Protein AF-A0A7W5XVE5-F1 (afdb_monomer)

Secondary structure (DSSP, 8-state):
-------TTSEEEEEEEEEEEE-TTS-EEEGGG--BSSHHHHHHHHHHH--S-EEEEEEEEEEEEES-GGGPEEEEEEEET--------

Mean predicted aligned error: 8.36 Å

Radius of gyration: 14.92 Å; Cα contacts (8 Å, |Δi|>4): 154; chains: 1; bounding box: 39×26×38 Å

Solvent-accessible surface area (backbone atoms only — not comparable to full-atom values): 5429 Å² total; per-residue (Å²): 132,82,78,86,66,55,46,101,83,44,30,40,78,46,74,31,17,23,42,34,30,64,49,99,85,69,51,75,43,52,54,88,80,44,78,24,85,38,64,66,60,32,50,58,45,40,78,75,72,52,92,63,81,66,46,82,42,47,15,28,36,41,35,39,60,43,74,58,85,95,61,52,44,79,48,74,49,77,41,78,74,47,62,88,74,77,82,84,124

pLDDT: mean 80.72, std 17.5, range [35.66, 96.94]

Sequence (89 aa):
MTDGRLDPLGRTTTDGFVIAVSDRSGGLHPWGDQLFPTMDAANMTAARCVTQPCDIVPARRITFMTGKPAFARYRSKILIGEPSVAKNS

Structure (mmCIF, N/CA/C/O backbone):
data_AF-A0A7W5XVE5-F1
#
_entry.id   AF-A0A7W5XVE5-F1
#
loop_
_atom_site.group_PDB
_atom_site.id
_atom_site.type_symbol
_atom_site.label_atom_id
_atom_site.label_alt_id
_atom_site.label_comp_id
_atom_site.label_asym_id
_atom_site.label_entity_id
_atom_site.label_seq_id
_atom_site.pdbx_PDB_ins_code
_atom_site.Cartn_x
_atom_site.Cartn_y
_atom_site.Cartn_z
_atom_site.occupancy
_atom_site.B_iso_or_equiv
_atom_site.auth_seq_id
_atom_site.auth_comp_id
_atom_site.auth_asym_id
_atom_site.auth_atom_id
_atom_site.pdbx_PDB_model_num
ATOM 1 N N . MET A 1 1 ? 3.785 -11.463 -13.893 1.00 35.66 1 MET A N 1
ATOM 2 C CA . MET A 1 1 ? 4.982 -10.611 -14.047 1.00 35.66 1 MET A CA 1
ATOM 3 C C . MET A 1 1 ? 4.602 -9.492 -14.995 1.00 35.66 1 MET A C 1
ATOM 5 O O . MET A 1 1 ? 4.533 -9.726 -16.191 1.00 35.66 1 MET A O 1
ATOM 9 N N . THR A 1 2 ? 4.211 -8.334 -14.471 1.00 43.22 2 THR A N 1
ATOM 10 C CA . THR A 1 2 ? 3.951 -7.153 -15.300 1.00 43.22 2 THR A CA 1
ATOM 11 C C . THR A 1 2 ? 5.299 -6.614 -15.750 1.00 43.22 2 THR A C 1
ATOM 13 O O . THR A 1 2 ? 6.156 -6.313 -14.921 1.00 43.22 2 THR A O 1
ATOM 16 N N . ASP A 1 3 ? 5.490 -6.610 -17.063 1.00 42.66 3 ASP A N 1
ATOM 17 C CA . ASP A 1 3 ? 6.693 -6.173 -17.753 1.00 42.66 3 ASP A CA 1
ATOM 18 C C . ASP A 1 3 ? 7.131 -4.804 -17.211 1.00 42.66 3 ASP A C 1
ATOM 20 O O . ASP A 1 3 ? 6.344 -3.854 -17.193 1.00 42.66 3 ASP A O 1
ATOM 24 N N . GLY A 1 4 ? 8.350 -4.736 -16.672 1.00 51.56 4 GLY A N 1
ATOM 25 C CA . GLY A 1 4 ? 8.912 -3.585 -15.962 1.00 51.56 4 GLY A CA 1
ATOM 26 C C . GLY A 1 4 ? 9.261 -2.444 -16.911 1.00 51.56 4 GLY A C 1
ATOM 27 O O . GLY A 1 4 ? 10.408 -2.003 -16.959 1.00 51.56 4 GLY A O 1
ATOM 28 N N . ARG A 1 5 ? 8.288 -1.994 -17.704 1.00 57.72 5 ARG A N 1
ATOM 29 C CA . ARG A 1 5 ? 8.462 -0.959 -18.712 1.00 57.72 5 ARG A CA 1
ATOM 30 C C . ARG A 1 5 ? 8.744 0.359 -18.004 1.00 57.72 5 ARG A C 1
ATOM 32 O O . ARG A 1 5 ? 7.856 0.965 -17.408 1.00 57.72 5 ARG A O 1
ATOM 39 N N . LEU A 1 6 ? 10.009 0.760 -18.052 1.00 65.75 6 LEU A N 1
ATOM 40 C CA . LEU A 1 6 ? 10.447 2.069 -17.600 1.00 65.75 6 LEU A CA 1
ATOM 41 C C . LEU A 1 6 ? 9.718 3.136 -18.423 1.00 65.75 6 LEU A C 1
ATOM 43 O O . LEU A 1 6 ? 9.629 3.037 -19.650 1.00 65.75 6 LEU A O 1
ATOM 47 N N . ASP A 1 7 ? 9.183 4.145 -17.746 1.00 71.69 7 ASP A N 1
ATOM 48 C CA . ASP A 1 7 ? 8.687 5.350 -18.395 1.00 71.69 7 ASP A CA 1
ATOM 49 C C . ASP A 1 7 ? 9.852 6.104 -19.086 1.00 71.69 7 ASP A C 1
ATOM 51 O O . ASP A 1 7 ? 11.028 5.789 -18.859 1.00 71.69 7 ASP A O 1
ATOM 55 N N . PRO A 1 8 ? 9.576 7.120 -19.925 1.00 69.56 8 PRO A N 1
ATOM 56 C CA . PRO A 1 8 ? 10.621 7.908 -20.589 1.00 69.56 8 PRO A CA 1
ATOM 57 C C . PRO A 1 8 ? 11.613 8.599 -19.636 1.00 69.56 8 PRO A C 1
ATOM 59 O O . PRO A 1 8 ? 12.635 9.114 -20.082 1.00 69.56 8 PRO A O 1
ATOM 62 N N . LEU A 1 9 ? 11.320 8.627 -18.333 1.00 72.06 9 LEU A N 1
ATOM 63 C CA . LEU A 1 9 ? 12.151 9.202 -17.280 1.00 72.06 9 LEU A CA 1
ATOM 64 C C . LEU A 1 9 ? 12.926 8.131 -16.491 1.00 72.06 9 LEU A C 1
ATOM 66 O O . LEU A 1 9 ? 13.551 8.466 -15.480 1.00 72.06 9 LEU A O 1
ATOM 70 N N . GLY A 1 10 ? 12.895 6.864 -16.917 1.00 74.94 10 GLY A N 1
ATOM 71 C CA . GLY A 1 10 ? 13.594 5.761 -16.257 1.00 74.94 10 GLY A CA 1
ATOM 72 C C . GLY A 1 10 ? 12.939 5.310 -14.949 1.00 74.94 10 GLY A C 1
ATOM 73 O O . GLY A 1 10 ? 13.641 4.916 -14.012 1.00 74.94 10 GLY A O 1
ATOM 74 N N . ARG A 1 11 ? 11.609 5.403 -14.841 1.00 83.19 11 ARG A N 1
ATOM 75 C CA . ARG A 1 11 ? 10.853 5.066 -13.625 1.00 83.19 11 ARG A CA 1
ATOM 76 C C . ARG A 1 11 ? 9.892 3.919 -13.873 1.00 83.19 11 ARG A C 1
ATOM 78 O O . ARG A 1 11 ? 9.344 3.790 -14.961 1.00 83.19 11 ARG A O 1
ATOM 85 N N . THR A 1 12 ? 9.629 3.123 -12.846 1.00 85.19 12 THR A N 1
ATOM 86 C CA . THR A 1 12 ? 8.509 2.175 -12.854 1.00 85.19 12 THR A CA 1
ATOM 87 C C . THR A 1 12 ? 7.462 2.594 -11.838 1.00 85.19 12 THR A C 1
ATOM 89 O O . THR A 1 12 ? 7.782 3.089 -10.754 1.00 85.19 12 THR A O 1
ATOM 92 N N . THR A 1 13 ? 6.196 2.399 -12.189 1.00 87.19 13 THR A N 1
ATOM 93 C CA . THR A 1 13 ? 5.063 2.628 -11.293 1.00 87.19 13 THR A CA 1
ATOM 94 C C . THR A 1 13 ? 4.394 1.310 -10.957 1.00 87.19 13 THR A C 1
ATOM 96 O O . THR A 1 13 ? 4.170 0.476 -11.833 1.00 87.19 13 THR A O 1
ATOM 99 N N . THR A 1 14 ? 4.053 1.122 -9.690 1.00 90.19 14 THR A N 1
ATOM 100 C CA . THR A 1 14 ? 3.299 -0.037 -9.214 1.00 90.19 14 THR A CA 1
ATOM 101 C C . THR A 1 14 ? 2.141 0.456 -8.367 1.00 90.19 14 THR A C 1
ATOM 103 O O . THR A 1 14 ? 2.363 1.134 -7.365 1.00 90.19 14 THR A O 1
ATOM 106 N N . ASP A 1 15 ? 0.924 0.121 -8.778 1.00 91.81 15 ASP A N 1
ATOM 107 C CA . ASP A 1 15 ? -0.291 0.419 -8.022 1.00 91.81 15 ASP A CA 1
ATOM 108 C C . ASP A 1 15 ? -0.552 -0.700 -7.005 1.00 91.81 15 ASP A C 1
ATOM 110 O O . ASP A 1 15 ? -0.182 -1.858 -7.221 1.00 91.81 15 ASP A O 1
ATOM 114 N N . GLY A 1 16 ? -1.156 -0.349 -5.874 1.00 94.50 16 GLY A N 1
ATOM 115 C CA . GLY A 1 16 ? -1.465 -1.290 -4.806 1.00 94.50 16 GLY A CA 1
ATOM 116 C C . GLY A 1 16 ? -2.186 -0.618 -3.646 1.00 94.50 16 GLY A C 1
ATOM 117 O O . GLY A 1 16 ? -2.866 0.393 -3.813 1.00 94.50 16 GLY A O 1
ATOM 118 N N . PHE A 1 17 ? -2.019 -1.185 -2.459 1.00 95.62 17 PHE A N 1
ATOM 119 C CA . PHE A 1 17 ? -2.637 -0.721 -1.223 1.00 95.62 17 PHE A CA 1
ATOM 120 C C . PHE A 1 17 ? -1.577 -0.516 -0.152 1.00 95.62 17 PHE A C 1
ATOM 122 O O . PHE A 1 17 ? -0.565 -1.217 -0.129 1.00 95.62 17 PHE A O 1
ATOM 129 N N . VAL A 1 18 ? -1.810 0.422 0.753 1.00 96.50 18 VAL A N 1
ATOM 130 C CA . VAL A 1 18 ? -0.991 0.590 1.956 1.00 96.50 18 VAL A CA 1
ATOM 131 C C . VAL A 1 18 ? -1.857 0.565 3.193 1.00 96.50 18 VAL A C 1
ATOM 133 O O . VAL A 1 18 ? -3.049 0.863 3.140 1.00 96.50 18 VAL A O 1
ATOM 136 N N . ILE A 1 19 ? -1.216 0.249 4.309 1.00 96.69 19 ILE A N 1
ATOM 137 C CA . ILE A 1 19 ? -1.763 0.514 5.628 1.00 96.69 19 ILE A CA 1
ATOM 138 C C . ILE A 1 19 ? -1.352 1.948 5.972 1.00 96.69 19 ILE A C 1
ATOM 140 O O . ILE A 1 19 ? -0.177 2.208 6.234 1.00 96.69 19 ILE A O 1
ATOM 144 N N . ALA A 1 20 ? -2.286 2.887 5.876 1.00 94.81 20 ALA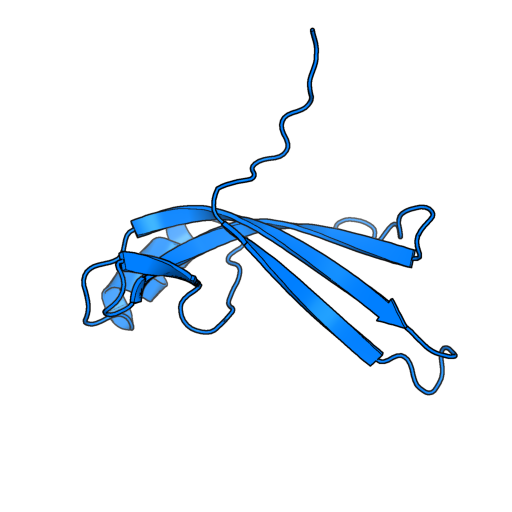 A N 1
ATOM 145 C CA . ALA A 1 20 ? -2.066 4.283 6.209 1.00 94.81 20 ALA A CA 1
ATOM 146 C C . ALA A 1 20 ? -2.251 4.483 7.711 1.00 94.81 20 ALA A C 1
ATOM 148 O O . ALA A 1 20 ? -3.277 4.123 8.288 1.00 94.81 20 ALA A O 1
ATOM 149 N N . VAL A 1 21 ? -1.239 5.062 8.337 1.00 93.69 21 VAL A N 1
ATOM 150 C CA . VAL A 1 21 ? -1.234 5.398 9.755 1.00 93.69 21 VAL A CA 1
ATOM 151 C C . VAL A 1 21 ? -1.031 6.898 9.916 1.00 93.69 21 VAL A C 1
ATOM 153 O O . VAL A 1 21 ? -0.254 7.512 9.185 1.00 93.69 21 VAL A O 1
ATOM 156 N N . SER A 1 22 ? -1.735 7.496 10.872 1.00 91.12 22 SER A N 1
ATOM 157 C CA . SER A 1 22 ? -1.571 8.914 11.194 1.00 91.12 22 SER A CA 1
ATOM 158 C C . SER A 1 22 ? -0.383 9.118 12.127 1.00 91.12 22 SER A C 1
ATOM 160 O O . SER A 1 22 ? -0.207 8.382 13.102 1.00 91.12 22 SER A O 1
ATOM 162 N N . ASP A 1 23 ? 0.435 10.129 11.849 1.0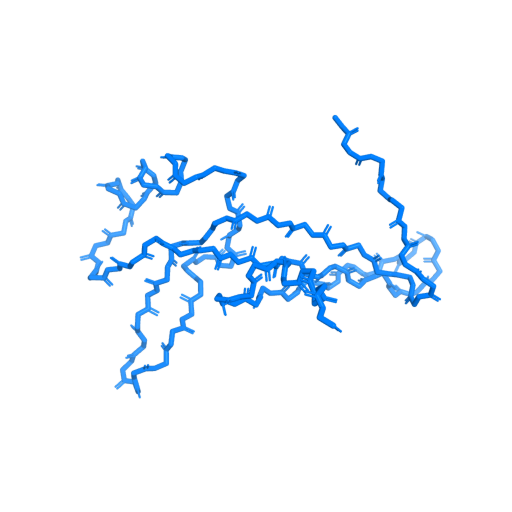0 85.31 23 ASP A N 1
ATOM 163 C CA . ASP A 1 23 ? 1.423 10.628 12.802 1.00 85.31 23 ASP A CA 1
ATOM 164 C C . ASP A 1 23 ? 0.776 11.558 13.850 1.00 85.31 23 ASP A C 1
ATOM 166 O O . ASP A 1 23 ? -0.422 11.853 13.818 1.00 85.31 23 ASP A O 1
ATOM 170 N N . ARG A 1 24 ? 1.582 12.045 14.805 1.00 82.81 24 ARG A N 1
ATOM 171 C CA . ARG A 1 24 ? 1.123 12.986 15.848 1.00 82.81 24 ARG A CA 1
ATOM 172 C C . ARG A 1 24 ? 0.681 14.347 15.297 1.00 82.81 24 ARG A C 1
ATOM 174 O O . ARG A 1 24 ? 0.071 15.120 16.029 1.00 82.81 24 ARG A O 1
ATOM 181 N N . SER A 1 25 ? 1.015 14.648 14.049 1.00 84.31 25 SER A N 1
ATOM 182 C CA . SER A 1 25 ? 0.691 15.887 13.346 1.00 84.31 25 SER A CA 1
ATOM 183 C C . SER A 1 25 ? -0.548 15.741 12.451 1.00 84.31 25 SER A C 1
ATOM 185 O O . SER A 1 25 ? -0.973 16.727 11.855 1.00 84.31 25 SER A O 1
ATOM 187 N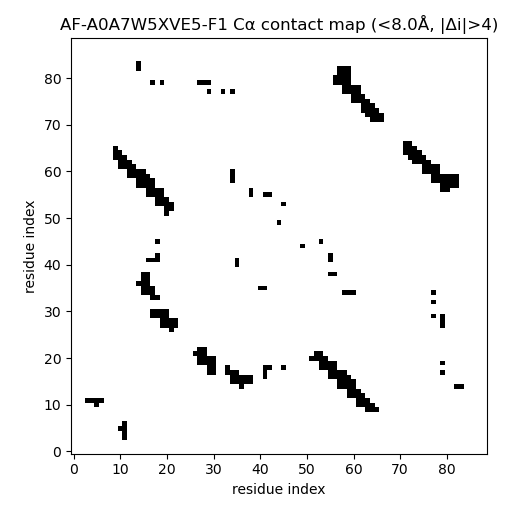 N . GLY A 1 26 ? -1.140 14.541 12.365 1.00 79.88 26 GLY A N 1
ATOM 188 C CA . GLY A 1 26 ? -2.274 14.226 11.491 1.00 79.88 26 GLY A CA 1
ATOM 189 C C . GLY A 1 26 ? -1.882 13.879 10.049 1.00 79.88 26 GLY A C 1
ATOM 190 O O . GLY A 1 26 ? -2.760 13.701 9.208 1.00 79.88 26 GLY A O 1
ATOM 191 N N . GLY A 1 27 ? -0.587 13.775 9.749 1.00 85.94 27 GLY A N 1
ATOM 192 C CA . GLY A 1 27 ? -0.071 13.338 8.458 1.00 85.94 27 GLY A CA 1
ATOM 193 C C . GLY A 1 27 ? -0.203 11.826 8.280 1.00 85.94 27 GLY A C 1
ATOM 194 O O . GLY A 1 2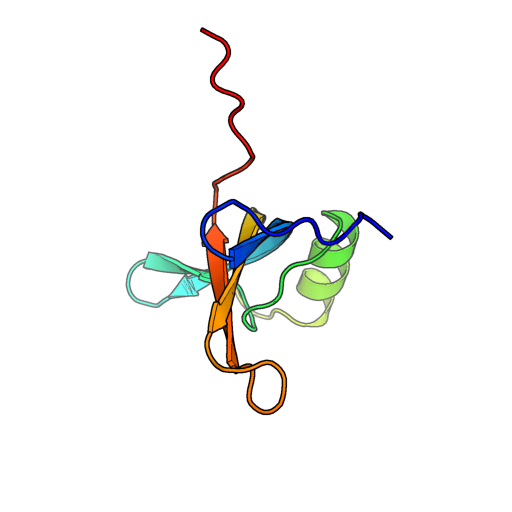7 ? 0.209 11.046 9.141 1.00 85.94 27 GLY A O 1
ATOM 195 N N . LEU A 1 28 ? -0.755 11.401 7.141 1.00 89.06 28 LEU A N 1
ATOM 196 C CA . LEU A 1 28 ? -0.822 9.988 6.772 1.00 89.06 28 LEU A CA 1
ATOM 197 C C . LEU A 1 28 ? 0.513 9.525 6.192 1.00 89.06 28 LEU A C 1
ATOM 199 O O . LEU A 1 28 ? 1.042 10.130 5.257 1.00 89.06 28 LEU A O 1
ATOM 203 N N . HIS A 1 29 ? 1.027 8.414 6.708 1.00 90.81 29 HIS A N 1
ATOM 204 C CA . HIS A 1 29 ? 2.221 7.756 6.192 1.00 90.81 29 HIS A CA 1
ATOM 205 C C . HIS A 1 29 ? 1.989 6.247 6.043 1.00 90.81 29 HIS A C 1
ATOM 207 O O . HIS A 1 29 ? 1.166 5.669 6.759 1.00 90.81 29 HIS A O 1
ATOM 213 N N . PRO A 1 30 ? 2.666 5.588 5.087 1.00 92.69 30 PRO A N 1
ATOM 214 C CA . PRO A 1 30 ? 2.524 4.155 4.903 1.00 92.69 30 PRO A CA 1
ATOM 215 C C . PRO A 1 30 ? 3.276 3.427 6.018 1.00 92.69 30 PRO A C 1
ATOM 217 O O . PRO A 1 30 ? 4.467 3.654 6.238 1.00 92.69 30 PRO A O 1
ATOM 220 N N . TRP A 1 31 ? 2.596 2.520 6.709 1.00 94.06 31 TRP A N 1
ATOM 221 C CA . TRP A 1 31 ? 3.226 1.685 7.722 1.00 94.06 31 TRP A CA 1
ATOM 222 C C . TRP A 1 31 ? 4.316 0.810 7.081 1.00 94.06 31 TRP A C 1
ATOM 224 O O . TRP A 1 31 ? 4.061 0.064 6.132 1.00 94.06 31 TRP A O 1
ATOM 234 N N . GLY A 1 32 ? 5.548 0.937 7.581 1.00 89.75 32 GLY A N 1
ATOM 235 C CA . GLY A 1 32 ? 6.700 0.155 7.123 1.00 89.75 32 GLY A CA 1
ATOM 236 C C . GLY A 1 32 ? 7.149 0.421 5.680 1.00 89.75 32 GLY A C 1
ATOM 237 O O . GLY A 1 32 ? 7.815 -0.437 5.105 1.00 89.75 32 GLY A O 1
ATOM 238 N N . ASP A 1 33 ? 6.761 1.550 5.066 1.00 89.69 33 ASP A N 1
ATOM 239 C CA . ASP A 1 33 ? 7.046 1.869 3.652 1.00 89.69 33 ASP A CA 1
ATOM 240 C C . ASP A 1 33 ? 6.630 0.748 2.669 1.00 89.69 33 ASP A C 1
ATOM 242 O O . ASP A 1 33 ? 7.186 0.572 1.572 1.00 89.69 33 ASP A O 1
ATOM 246 N N . GLN A 1 34 ? 5.618 -0.034 3.053 1.00 91.81 34 GLN A N 1
ATOM 247 C CA . GLN A 1 34 ? 5.212 -1.243 2.352 1.00 91.81 34 GLN A CA 1
ATOM 248 C C . GLN A 1 34 ? 3.998 -0.998 1.453 1.00 91.81 34 GLN A C 1
ATOM 250 O O . GLN A 1 34 ? 2.997 -0.438 1.881 1.00 91.81 34 GLN A O 1
ATOM 255 N N . LEU A 1 35 ? 4.088 -1.470 0.205 1.00 94.62 35 LEU A N 1
ATOM 256 C CA . LEU A 1 35 ? 2.983 -1.538 -0.749 1.00 94.62 35 LEU A CA 1
ATOM 257 C C . LEU A 1 35 ? 2.537 -2.996 -0.878 1.00 94.62 35 LEU A C 1
ATOM 259 O O . LEU A 1 35 ? 3.356 -3.876 -1.152 1.00 94.62 35 LEU A O 1
ATOM 263 N N . PHE A 1 36 ? 1.245 -3.235 -0.706 1.00 95.19 36 PHE A N 1
ATOM 264 C CA . PHE A 1 36 ? 0.600 -4.531 -0.848 1.00 95.19 36 PHE A CA 1
ATOM 265 C C . PHE A 1 36 ? -0.074 -4.635 -2.220 1.00 95.19 36 PHE A C 1
ATOM 267 O O . PHE A 1 36 ? -0.671 -3.662 -2.681 1.00 95.19 36 PHE A O 1
ATOM 274 N N . PRO A 1 37 ? -0.024 -5.803 -2.880 1.00 93.44 37 PRO A N 1
ATOM 275 C CA . PRO A 1 37 ? -0.642 -5.981 -4.193 1.00 93.44 37 PRO A CA 1
ATOM 276 C C . PRO A 1 37 ? -2.177 -6.000 -4.136 1.00 93.44 37 PRO A C 1
ATOM 278 O O . PRO A 1 37 ? -2.825 -5.691 -5.130 1.00 93.44 37 PRO A O 1
ATOM 281 N N . THR A 1 38 ? -2.768 -6.363 -2.993 1.00 95.31 38 THR A N 1
ATOM 282 C CA . THR A 1 38 ? -4.222 -6.444 -2.800 1.00 95.31 38 THR A CA 1
ATOM 283 C C . THR A 1 38 ? -4.638 -5.828 -1.468 1.00 95.31 38 THR A C 1
ATOM 285 O O . THR A 1 38 ? -3.856 -5.794 -0.514 1.00 95.31 38 THR A O 1
ATOM 288 N N . MET A 1 39 ? -5.890 -5.366 -1.400 1.00 95.31 39 MET A N 1
ATOM 289 C CA . MET A 1 39 ? -6.484 -4.831 -0.174 1.00 95.31 39 MET A CA 1
ATOM 290 C C . MET A 1 39 ? -6.526 -5.896 0.932 1.00 95.31 39 MET A C 1
ATOM 292 O O . MET A 1 39 ? -6.187 -5.604 2.073 1.00 95.31 39 MET A O 1
ATOM 296 N N . ASP A 1 40 ? -6.853 -7.146 0.591 1.00 96.94 40 ASP A N 1
ATOM 297 C CA . ASP A 1 40 ? -6.906 -8.254 1.554 1.00 96.94 40 ASP A CA 1
ATOM 298 C C . ASP A 1 40 ? -5.546 -8.547 2.190 1.00 96.94 40 ASP A C 1
ATOM 300 O O . ASP A 1 40 ? -5.461 -8.781 3.395 1.00 96.94 40 ASP A O 1
ATOM 304 N N . ALA A 1 41 ? -4.463 -8.491 1.406 1.00 96.38 41 ALA A N 1
ATOM 305 C CA . ALA A 1 41 ? -3.116 -8.662 1.939 1.00 96.38 41 ALA A CA 1
ATOM 306 C C . ALA A 1 41 ? -2.773 -7.554 2.948 1.00 96.38 41 ALA A C 1
ATOM 308 O O . ALA A 1 41 ? -2.245 -7.849 4.019 1.00 96.38 41 ALA A O 1
ATOM 309 N N . ALA A 1 42 ? -3.128 -6.303 2.639 1.00 96.25 42 ALA A N 1
ATOM 310 C CA . ALA A 1 42 ? -2.942 -5.181 3.556 1.00 96.25 42 ALA A CA 1
ATOM 311 C C . ALA A 1 42 ? -3.790 -5.339 4.832 1.00 96.25 42 ALA A C 1
ATOM 313 O O . ALA A 1 42 ? -3.265 -5.168 5.929 1.00 96.25 42 ALA A O 1
ATOM 314 N N . ASN A 1 43 ? -5.059 -5.743 4.707 1.00 96.56 43 ASN A N 1
ATOM 315 C CA . ASN A 1 43 ? -5.957 -6.001 5.839 1.00 96.56 43 ASN A CA 1
ATOM 316 C C . ASN A 1 43 ? -5.431 -7.107 6.764 1.00 96.56 43 ASN A C 1
ATOM 318 O O . ASN A 1 43 ? -5.388 -6.930 7.981 1.00 96.56 43 ASN A O 1
ATOM 322 N N . MET A 1 44 ? -4.995 -8.240 6.204 1.00 96.81 44 MET A N 1
ATOM 323 C CA . MET A 1 44 ? -4.438 -9.344 6.994 1.00 96.81 44 MET A CA 1
ATOM 324 C C . MET A 1 44 ? -3.189 -8.921 7.767 1.00 96.81 44 MET A C 1
ATOM 326 O O . MET A 1 44 ? -3.008 -9.328 8.917 1.00 96.81 44 MET A O 1
ATOM 330 N N . THR A 1 45 ? -2.321 -8.116 7.151 1.00 96.44 45 THR A N 1
ATOM 331 C CA . THR A 1 45 ? -1.134 -7.589 7.827 1.00 96.44 45 THR A CA 1
ATOM 332 C C . THR A 1 45 ? -1.505 -6.550 8.879 1.00 96.44 45 THR A C 1
ATOM 334 O O . THR A 1 45 ? -0.997 -6.638 9.994 1.00 96.44 45 THR A O 1
ATOM 337 N N . ALA A 1 46 ? -2.425 -5.627 8.590 1.00 96.12 46 ALA A N 1
ATOM 338 C CA . ALA A 1 46 ? -2.894 -4.634 9.556 1.00 96.12 46 ALA A CA 1
ATOM 339 C C . ALA A 1 46 ? -3.454 -5.295 10.820 1.00 96.12 46 ALA A C 1
ATOM 341 O O . ALA A 1 46 ? -2.990 -5.001 11.918 1.00 96.12 46 ALA A O 1
ATOM 342 N N . ALA A 1 47 ? -4.346 -6.277 10.658 1.00 94.94 47 ALA A N 1
ATOM 343 C CA . ALA A 1 47 ? -4.974 -6.994 11.767 1.00 94.94 47 ALA A CA 1
ATOM 344 C C . ALA A 1 47 ? -3.981 -7.751 12.670 1.00 94.94 47 ALA A C 1
ATOM 346 O O . ALA A 1 47 ? -4.295 -8.037 13.823 1.00 94.94 47 ALA A O 1
ATOM 347 N N . ARG A 1 48 ? -2.799 -8.114 12.153 1.00 95.12 48 ARG A N 1
ATOM 348 C CA . ARG A 1 48 ? -1.788 -8.895 12.889 1.00 95.12 48 ARG A CA 1
ATOM 349 C C . ARG A 1 48 ? -0.624 -8.064 13.414 1.00 95.12 48 ARG A C 1
ATOM 351 O O . ARG A 1 48 ? -0.008 -8.460 14.399 1.00 95.12 48 ARG A O 1
ATOM 358 N N . CYS A 1 49 ? -0.277 -6.976 12.734 1.00 94.62 49 CYS A N 1
ATOM 359 C CA . CYS A 1 49 ? 0.990 -6.277 12.944 1.00 94.62 49 CYS A CA 1
ATOM 360 C C . CYS A 1 49 ? 0.828 -4.816 13.365 1.00 94.62 49 CYS A C 1
ATOM 362 O O . CYS A 1 49 ? 1.783 -4.241 13.885 1.00 94.62 49 CYS A O 1
ATOM 364 N N . VAL A 1 50 ? -0.338 -4.204 13.145 1.00 93.75 50 VAL A N 1
ATOM 365 C CA . VAL A 1 50 ? -0.543 -2.776 13.400 1.00 93.75 50 VAL A CA 1
ATOM 366 C C . VAL A 1 50 ? -1.386 -2.601 14.655 1.00 93.75 50 VAL A C 1
ATOM 368 O O . VAL A 1 50 ? -2.525 -3.044 14.731 1.00 93.75 50 VAL A O 1
ATOM 371 N N . THR A 1 51 ? -0.798 -1.967 15.669 1.00 91.38 51 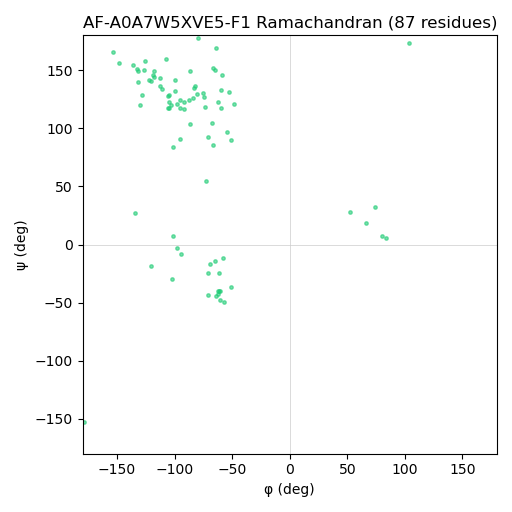THR A N 1
ATOM 372 C CA . THR A 1 51 ? -1.411 -1.779 16.995 1.00 91.38 51 THR A CA 1
ATOM 373 C C . THR A 1 51 ? -2.130 -0.440 17.152 1.00 91.38 51 THR A C 1
ATOM 375 O O . THR A 1 51 ? -2.802 -0.213 18.154 1.00 91.38 51 THR A O 1
ATOM 378 N N . GLN A 1 52 ? -1.984 0.456 16.177 1.00 88.81 52 GLN A N 1
ATOM 379 C CA . GLN A 1 52 ? -2.579 1.789 16.165 1.00 88.81 52 GLN A CA 1
ATOM 380 C C . GLN A 1 52 ? -3.734 1.874 15.156 1.00 88.81 52 GLN A C 1
ATOM 382 O O . GLN A 1 52 ? -3.775 1.069 14.223 1.00 88.81 52 GLN A O 1
ATOM 387 N N . PRO A 1 53 ? -4.650 2.853 15.298 1.00 90.56 53 PRO A N 1
ATOM 388 C CA . PRO A 1 53 ? -5.663 3.117 14.284 1.00 90.56 53 PRO A CA 1
ATOM 389 C C . PRO A 1 53 ? -5.016 3.315 12.912 1.00 90.56 53 PRO A C 1
ATOM 391 O O . PRO A 1 53 ? -4.032 4.050 12.776 1.00 90.56 53 PRO A O 1
ATOM 394 N N . CYS A 1 54 ? -5.554 2.622 11.917 1.00 93.94 54 CYS A N 1
ATOM 395 C CA . CYS A 1 54 ? -5.048 2.647 10.557 1.00 93.94 54 CYS A CA 1
ATOM 396 C C . CYS A 1 54 ? -6.188 2.455 9.562 1.00 93.94 54 CYS A C 1
ATOM 398 O O . CYS A 1 54 ? -7.204 1.842 9.891 1.00 93.94 54 CYS A O 1
ATOM 400 N N . ASP A 1 55 ? -5.969 2.942 8.347 1.00 93.81 55 ASP A N 1
ATOM 401 C CA . ASP A 1 55 ? -6.869 2.770 7.214 1.00 93.81 55 ASP A CA 1
ATOM 402 C C . ASP A 1 55 ? -6.157 2.009 6.098 1.00 93.81 55 ASP A C 1
ATOM 404 O O . ASP A 1 55 ? -4.958 2.186 5.870 1.00 93.81 55 ASP A O 1
ATOM 408 N N . ILE A 1 56 ? -6.891 1.179 5.357 1.00 95.06 56 ILE A N 1
ATOM 409 C CA . ILE A 1 56 ? -6.368 0.566 4.134 1.00 95.06 56 ILE A CA 1
ATOM 410 C C . ILE A 1 56 ? -6.803 1.402 2.944 1.00 95.06 56 ILE A C 1
ATOM 412 O O . ILE A 1 56 ? -7.994 1.512 2.652 1.00 95.06 56 ILE A O 1
ATOM 416 N N . VAL A 1 57 ? -5.833 1.968 2.233 1.00 94.00 57 VAL A N 1
ATOM 417 C CA . VAL A 1 57 ? -6.102 2.906 1.139 1.00 94.00 57 VAL A CA 1
ATOM 418 C C . VAL A 1 57 ? -5.302 2.557 -0.116 1.00 94.00 57 VAL A C 1
ATOM 420 O O . VAL A 1 57 ? -4.192 2.020 -0.014 1.00 94.00 57 VAL A O 1
ATOM 423 N N . PRO A 1 58 ? -5.837 2.860 -1.315 1.00 94.69 58 PRO A N 1
ATOM 424 C CA . PRO A 1 58 ? -5.083 2.760 -2.556 1.00 94.69 58 PRO A CA 1
ATOM 425 C C . PRO A 1 58 ? -3.836 3.643 -2.529 1.00 94.69 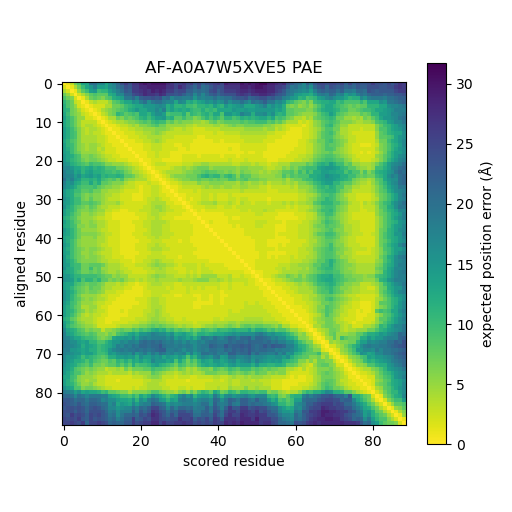58 PRO A C 1
ATOM 427 O O . PRO A 1 58 ? -3.835 4.743 -1.967 1.00 94.69 58 PRO A O 1
ATOM 430 N N . ALA A 1 59 ? -2.777 3.172 -3.172 1.00 93.44 59 ALA A N 1
ATOM 431 C CA . ALA A 1 59 ? -1.515 3.881 -3.264 1.00 93.44 59 ALA A CA 1
ATOM 432 C C . ALA A 1 59 ? -0.731 3.490 -4.516 1.00 93.44 59 ALA A C 1
ATOM 434 O O . ALA A 1 59 ? -0.972 2.457 -5.146 1.00 93.44 59 ALA A O 1
ATOM 435 N N . ARG A 1 60 ? 0.277 4.303 -4.821 1.00 91.62 60 ARG A N 1
ATOM 436 C CA . ARG A 1 60 ? 1.196 4.101 -5.937 1.00 91.62 60 ARG A CA 1
ATOM 437 C C . ARG A 1 60 ? 2.636 4.183 -5.472 1.00 91.62 60 ARG A C 1
ATOM 439 O O . ARG A 1 60 ? 3.046 5.174 -4.873 1.00 91.62 60 ARG A O 1
ATOM 446 N N . ARG A 1 61 ? 3.444 3.184 -5.815 1.00 90.81 61 ARG A N 1
ATOM 447 C CA . ARG A 1 61 ? 4.899 3.235 -5.666 1.00 90.81 61 ARG A CA 1
ATOM 448 C C . ARG A 1 61 ? 5.538 3.671 -6.975 1.00 90.81 61 ARG A C 1
ATOM 450 O O . ARG A 1 61 ? 5.349 3.030 -8.002 1.00 90.81 61 ARG A O 1
ATOM 457 N N . ILE A 1 62 ? 6.335 4.728 -6.916 1.00 89.25 62 ILE A N 1
ATOM 458 C CA . ILE A 1 62 ? 7.208 5.165 -8.005 1.00 89.25 62 ILE A CA 1
ATOM 459 C C . ILE A 1 62 ? 8.623 4.734 -7.652 1.00 89.25 62 ILE A C 1
ATOM 461 O O . ILE A 1 62 ? 9.152 5.160 -6.624 1.00 89.25 62 ILE A O 1
ATOM 465 N N . THR A 1 63 ? 9.239 3.916 -8.496 1.00 87.56 63 THR A N 1
ATOM 466 C CA . THR A 1 63 ? 10.635 3.499 -8.361 1.00 87.56 63 THR A CA 1
ATOM 467 C C . THR A 1 63 ? 11.479 4.241 -9.384 1.00 87.56 63 THR A C 1
ATOM 469 O O . THR A 1 63 ? 11.237 4.157 -10.583 1.00 87.56 63 THR A O 1
ATOM 472 N N . PHE A 1 64 ? 12.479 4.966 -8.902 1.00 84.00 64 PHE A N 1
ATOM 473 C CA . PHE A 1 64 ? 13.457 5.693 -9.695 1.00 84.00 64 PHE A CA 1
ATOM 474 C C . PHE A 1 64 ? 14.719 4.840 -9.813 1.00 84.00 64 PHE A C 1
ATOM 476 O O . PHE A 1 64 ? 15.343 4.518 -8.795 1.00 84.00 64 PHE A O 1
ATOM 483 N N . MET A 1 65 ? 15.113 4.504 -11.041 1.00 76.31 65 MET A N 1
ATOM 484 C CA . MET A 1 65 ? 16.449 3.984 -11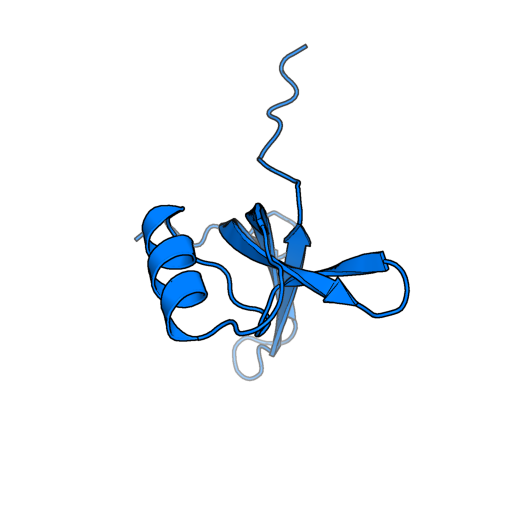.316 1.00 76.31 65 MET A CA 1
ATOM 485 C C . MET A 1 65 ? 17.393 5.157 -11.573 1.00 76.31 65 MET A C 1
ATOM 487 O O . MET A 1 65 ? 17.158 5.982 -12.452 1.00 76.31 65 MET A O 1
ATOM 491 N N . THR A 1 66 ? 18.482 5.236 -10.809 1.00 67.38 66 THR A N 1
ATOM 492 C CA . THR A 1 66 ? 19.543 6.230 -11.035 1.00 67.38 66 THR A CA 1
ATOM 493 C C . THR A 1 66 ? 20.914 5.567 -11.030 1.00 67.38 66 THR A C 1
ATOM 495 O O . THR A 1 66 ? 21.180 4.695 -10.207 1.00 67.38 66 THR A O 1
ATOM 498 N N . GLY A 1 67 ? 21.798 6.000 -11.933 1.00 64.00 67 GLY A N 1
ATOM 499 C CA . GLY A 1 67 ? 23.171 5.495 -12.047 1.00 64.00 67 GLY A CA 1
ATOM 500 C C . GLY A 1 67 ? 23.393 4.527 -13.214 1.00 64.00 67 GLY A C 1
ATOM 501 O O . GLY A 1 67 ? 22.464 4.147 -13.921 1.00 64.00 67 GLY A O 1
ATOM 502 N N . LYS A 1 68 ? 24.660 4.149 -13.433 1.00 60.22 68 LYS A N 1
ATOM 503 C CA . LYS A 1 68 ? 25.041 3.122 -14.420 1.00 60.22 68 LYS A CA 1
ATOM 504 C C . LYS A 1 68 ? 24.508 1.748 -13.971 1.00 60.22 68 LYS A C 1
ATOM 506 O O . LYS A 1 68 ? 24.447 1.530 -12.764 1.00 60.22 68 LYS A O 1
ATOM 511 N N . PRO A 1 69 ? 24.213 0.798 -14.881 1.00 60.16 69 PRO A N 1
ATOM 512 C CA . PRO A 1 69 ? 23.613 -0.501 -14.542 1.00 60.16 69 PRO A CA 1
ATOM 513 C C . PRO A 1 69 ? 24.332 -1.270 -13.422 1.00 60.16 69 PRO A C 1
ATOM 515 O O . PRO A 1 69 ? 23.684 -1.864 -12.570 1.00 60.16 69 PRO A O 1
ATOM 518 N N . ALA A 1 70 ? 25.666 -1.190 -13.366 1.00 64.00 70 ALA A N 1
ATOM 519 C CA . ALA A 1 70 ? 26.481 -1.834 -12.331 1.00 64.00 70 ALA A CA 1
ATOM 520 C C . ALA A 1 70 ? 26.335 -1.217 -10.920 1.00 64.00 70 ALA A C 1
ATOM 522 O O . ALA A 1 70 ? 26.709 -1.844 -9.936 1.00 64.00 70 ALA A O 1
ATOM 523 N N . PHE A 1 71 ? 25.799 0.003 -10.811 1.00 60.25 71 PHE A N 1
ATOM 524 C CA . PHE A 1 71 ? 25.640 0.759 -9.561 1.00 60.25 71 PHE A CA 1
ATOM 525 C C . PHE A 1 71 ? 24.248 1.389 -9.444 1.00 60.25 71 PHE A C 1
ATOM 527 O O . PHE A 1 71 ? 24.095 2.447 -8.825 1.00 60.25 71 PHE A O 1
ATOM 534 N N . ALA A 1 72 ? 23.243 0.783 -10.082 1.00 64.19 72 ALA A N 1
ATOM 535 C CA . ALA A 1 72 ? 21.895 1.323 -10.091 1.00 64.19 72 ALA A CA 1
ATOM 536 C C . ALA A 1 72 ? 21.376 1.437 -8.652 1.00 64.19 72 ALA A C 1
ATOM 538 O O . ALA A 1 72 ? 21.244 0.447 -7.931 1.00 64.19 72 ALA A O 1
ATOM 539 N N . ARG A 1 73 ? 21.097 2.668 -8.222 1.00 65.25 73 ARG A N 1
ATOM 540 C CA . ARG A 1 73 ? 20.433 2.944 -6.952 1.00 65.25 73 ARG A CA 1
ATOM 541 C C . ARG A 1 73 ? 18.943 3.020 -7.213 1.00 65.25 73 ARG A C 1
ATOM 543 O O . ARG A 1 73 ? 18.486 3.849 -8.004 1.00 65.25 73 ARG A O 1
ATOM 550 N N . TYR A 1 74 ? 18.211 2.172 -6.508 1.00 72.94 74 TYR A N 1
ATOM 551 C CA . TYR A 1 74 ? 16.761 2.173 -6.492 1.00 72.94 74 TYR A CA 1
ATOM 552 C C . TYR A 1 74 ? 16.299 3.059 -5.349 1.00 72.94 74 TYR A C 1
ATOM 554 O O . TYR A 1 74 ? 16.576 2.787 -4.181 1.00 72.94 74 TYR A O 1
ATOM 562 N N . ARG A 1 75 ? 15.607 4.144 -5.682 1.00 81.94 75 ARG A N 1
ATOM 563 C CA . ARG A 1 75 ? 14.818 4.890 -4.702 1.00 81.94 75 ARG A CA 1
ATOM 564 C C . ARG A 1 75 ? 13.358 4.692 -5.034 1.00 81.94 75 ARG A C 1
ATOM 566 O O . ARG A 1 75 ? 12.984 4.833 -6.190 1.00 81.94 75 ARG A O 1
ATOM 573 N N . SER A 1 76 ? 12.538 4.408 -4.035 1.00 85.62 76 SER A N 1
ATOM 574 C CA . SER A 1 76 ? 11.092 4.348 -4.201 1.00 85.62 76 SER A CA 1
ATOM 575 C C . SER A 1 76 ? 10.406 5.396 -3.343 1.00 85.62 76 SER A C 1
ATOM 577 O O . SER A 1 76 ? 10.844 5.673 -2.229 1.00 85.62 76 SER A O 1
ATOM 579 N N . LYS A 1 77 ? 9.320 5.963 -3.859 1.00 89.44 77 LYS A N 1
ATOM 580 C CA . LYS A 1 77 ? 8.375 6.773 -3.089 1.00 89.44 77 LYS A CA 1
ATOM 581 C C . LYS A 1 77 ? 6.993 6.157 -3.196 1.00 89.44 77 LYS A C 1
ATOM 583 O O . LYS A 1 77 ? 6.632 5.682 -4.270 1.00 89.44 77 LYS A O 1
ATOM 588 N N . ILE A 1 78 ?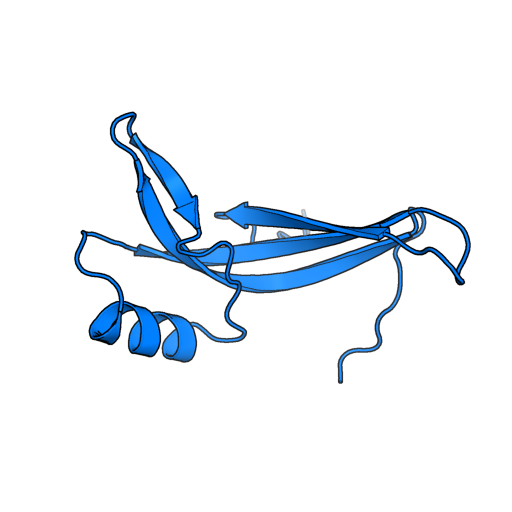 6.243 6.174 -2.102 1.00 90.88 78 ILE A N 1
ATOM 589 C CA . ILE A 1 78 ? 4.840 5.765 -2.071 1.00 90.88 78 ILE A CA 1
ATOM 590 C C . ILE A 1 78 ? 3.984 7.023 -1.980 1.00 90.88 78 ILE A C 1
ATOM 592 O 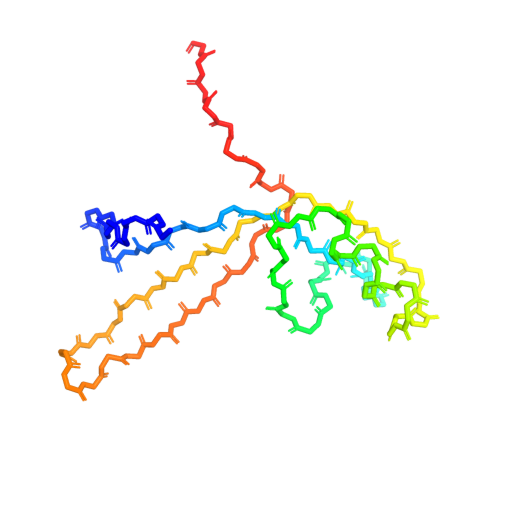O . ILE A 1 78 ? 4.213 7.872 -1.123 1.00 90.88 78 ILE A O 1
ATOM 596 N N . LEU A 1 79 ? 3.014 7.127 -2.878 1.00 91.19 79 LEU A N 1
ATOM 597 C CA . LEU A 1 79 ? 1.992 8.161 -2.900 1.00 91.19 79 LEU A CA 1
ATOM 598 C C . LEU A 1 79 ? 0.689 7.536 -2.401 1.00 91.19 79 LEU A C 1
ATOM 600 O O . LEU A 1 79 ? 0.190 6.583 -3.001 1.00 91.19 79 LEU A O 1
ATOM 604 N N . ILE A 1 80 ? 0.176 8.041 -1.281 1.00 89.69 80 ILE A N 1
ATOM 605 C CA . ILE A 1 80 ? -1.085 7.595 -0.681 1.00 89.69 80 ILE A CA 1
ATOM 606 C C . ILE A 1 80 ? -2.242 8.312 -1.376 1.00 89.69 80 ILE A C 1
ATOM 608 O O . ILE A 1 80 ? -2.180 9.523 -1.568 1.00 89.69 80 ILE A O 1
ATOM 612 N N . GLY A 1 81 ? -3.303 7.584 -1.726 1.00 79.31 81 GLY A N 1
ATOM 613 C CA . GLY A 1 81 ? -4.528 8.182 -2.261 1.00 79.31 81 GLY A CA 1
ATOM 614 C C . GLY A 1 81 ? -4.475 8.558 -3.743 1.00 79.31 81 GLY A C 1
ATOM 615 O O . GLY A 1 81 ? -5.433 9.142 -4.236 1.00 79.31 81 GLY A O 1
ATOM 616 N N . GLU A 1 82 ? -3.413 8.193 -4.470 1.00 61.72 82 GLU A N 1
ATOM 617 C CA . GLU A 1 82 ? -3.367 8.284 -5.934 1.00 61.72 82 GLU A CA 1
ATOM 618 C C . GLU A 1 82 ? -3.610 6.909 -6.581 1.00 61.72 82 GLU A C 1
ATOM 620 O O . GLU A 1 82 ? -2.653 6.222 -6.952 1.00 61.72 82 GLU A O 1
ATOM 625 N N . PRO A 1 83 ? -4.867 6.469 -6.769 1.00 53.84 83 PRO A N 1
ATOM 626 C CA . PRO A 1 83 ? -5.143 5.517 -7.832 1.00 53.84 83 PRO A CA 1
ATOM 627 C C . PRO A 1 83 ? -4.855 6.201 -9.179 1.00 53.84 83 PRO A C 1
ATOM 629 O O . PRO A 1 83 ? -4.992 7.420 -9.301 1.00 53.84 83 PRO A O 1
ATOM 632 N N . SER A 1 84 ? -4.448 5.443 -10.201 1.00 48.53 84 SER A N 1
ATOM 633 C CA . SER A 1 84 ? -4.380 5.900 -11.598 1.00 48.53 84 SER A CA 1
ATOM 634 C C . SER A 1 84 ? -5.719 6.522 -11.999 1.00 48.53 84 SER A C 1
ATOM 636 O O . SER A 1 84 ? -6.595 5.849 -12.530 1.00 48.53 84 SER A O 1
ATOM 638 N N . VAL A 1 85 ? -5.894 7.826 -11.793 1.00 47.78 85 VAL A N 1
ATOM 639 C CA . VAL A 1 85 ? -6.916 8.567 -12.516 1.00 47.78 85 VAL A CA 1
ATOM 640 C C . VAL A 1 85 ? -6.400 8.636 -13.944 1.00 47.78 85 VAL A C 1
ATOM 642 O O . VAL A 1 85 ? -5.625 9.520 -14.309 1.00 47.78 85 VAL A O 1
ATOM 645 N N . ALA A 1 86 ? -6.810 7.664 -14.756 1.00 43.50 86 ALA A N 1
ATOM 646 C CA . ALA A 1 86 ? -7.024 7.921 -16.163 1.00 43.50 86 ALA A CA 1
ATOM 647 C C . ALA A 1 86 ? -7.990 9.112 -16.218 1.00 43.50 86 ALA A C 1
ATOM 649 O O . ALA A 1 86 ? -9.195 8.956 -16.030 1.00 43.50 86 ALA A O 1
ATOM 650 N N . LYS A 1 87 ? -7.449 10.325 -16.379 1.00 39.66 87 LYS A N 1
ATOM 651 C CA . LYS A 1 87 ? -8.239 11.494 -16.758 1.00 39.66 87 LYS A CA 1
ATOM 652 C C . LYS A 1 87 ? -8.724 11.228 -18.179 1.00 39.66 87 LYS A C 1
ATOM 654 O O . LYS A 1 87 ? -8.056 11.596 -19.136 1.00 39.66 87 LYS A O 1
ATOM 659 N N . ASN A 1 88 ? -9.843 10.525 -18.291 1.00 39.72 88 ASN A N 1
ATOM 660 C CA . ASN A 1 88 ? -10.667 10.529 -19.484 1.00 39.72 88 ASN A CA 1
ATOM 661 C C . ASN A 1 88 ? -11.759 11.570 -19.223 1.00 39.72 88 ASN A C 1
ATOM 663 O O . ASN A 1 88 ? -12.776 11.287 -18.589 1.00 39.72 88 ASN A O 1
ATOM 667 N N . SER A 1 89 ? -11.490 12.809 -19.615 1.00 38.44 89 SER A N 1
ATOM 668 C CA . SER A 1 89 ? -12.482 13.871 -19.802 1.00 38.44 89 SER A CA 1
ATOM 669 C C . SER A 1 89 ? -11.996 14.773 -20.918 1.00 38.44 89 SER A C 1
ATOM 671 O O . SER A 1 89 ? -10.799 15.137 -20.866 1.00 38.44 89 SER A O 1
#

Foldseek 3Di:
DPPQDQDPQRKGKDKAKFWWDQDPVRDTDGVPQDGDRYLVVRVVCCVPPPPHDTDIFIKMKMWHFDDDPVDTDTDIDIGTHDDPPPPPD

Nearest PDB structures (foldseek):
  8u11-assembly1_l  TM=3.204E-01  e=4.779E+00  Salmonella phage P22
  8rxx-assembly1_Le  TM=3.378E-01  e=5.063E+00  Leishmania major strain Friedlin